Protein AF-A0A9D6KL73-F1 (afdb_monomer)

Secondary structure (DSSP, 8-state):
----SSSSSSSSSGGGGG----------S-SEEEEEEEEEE-TTS-EEEEEEEEE-HHHHHHHT--EEEEEEETTEEEEEESSSPP---TTSPPPSSEEEEE-SSEEEEEEPTT--SSEEEEEEEEEETTEEEE---EEEE-

Solvent-accessible surface area (backbone atoms only — not comparable to full-atom values): 8692 Å² total; per-residue (Å²): 143,90,88,87,87,83,79,81,73,76,69,73,68,70,71,75,74,78,73,80,69,79,77,72,76,70,76,85,67,62,67,50,31,65,75,45,66,49,53,47,73,47,97,88,67,48,37,39,38,40,37,30,34,48,41,56,53,76,60,37,68,76,63,70,48,60,33,28,42,39,37,38,40,92,92,47,72,50,77,37,67,65,75,57,84,48,63,88,57,101,81,58,84,77,67,81,49,42,61,49,41,78,55,64,45,39,38,33,29,33,48,53,81,90,66,62,77,42,72,32,36,38,29,46,38,34,55,56,96,90,39,83,44,66,30,55,79,39,75,38,60,78

Sequence (142 aa):
MMQQRCKSLALMVAILMAAAVPLRAGTTEPRLALMRATAVRSTAGRITLTLEGNFSLGDTVQLALPLDVLVTQGEVAARFDLAGDPPTGLNQPAPDAGVISIGERAITLVLPAQFMAGEATAQIVATFDGKPLASNRLRFTL

pLDDT: mean 73.22, std 19.6, range [38.94, 97.06]

Mean predicted aligned error: 13.16 Å

Foldseek 3Di:
DDDDDDDDPPPPVVVVPPPPPPPPPPPPDDQFAWDDWDWDADPVGKIKIKTFANHAVVVVVVQVWQKWKWKDDPPDIDIETPSDDAPPDPPDDADQWYWNDDDRGMTMIIDHSPDDWDKMKIKMWTADPNDIDIYDIDIDTD

Nearest PDB structures (foldseek):
  7z3q-assembly2_B  TM=6.301E-01  e=4.697E-02  Homo sapiens
  7z3p-assembly2_B  TM=5.953E-01  e=7.243E-02  Mus musculus
  7y5j-assembly1_A  TM=4.884E-01  e=4.697E-02  Chelicerata
  6hci-assembly1_C  TM=4.159E-01  e=2.139E-01  Homo sapiens
  7vym-assembly1_E  TM=4.816E-01  e=1.969E+00  Homo sapiens

Radius of gyration: 26.34 Å; Cα contacts (8 Å, |Δi|>4): 245; chains: 1; bounding box: 33×56×95 Å

Structure (mmCIF, N/CA/C/O backbone):
data_AF-A0A9D6KL73-F1
#
_entry.id   AF-A0A9D6KL73-F1
#
loop_
_atom_site.group_PDB
_atom_site.id
_atom_site.type_symbol
_atom_site.label_atom_id
_atom_site.label_alt_id
_atom_site.label_comp_id
_atom_site.label_asym_id
_atom_site.label_entity_id
_atom_site.label_seq_id
_atom_site.pdbx_PDB_ins_code
_atom_site.Cartn_x
_atom_site.Cartn_y
_atom_site.Cartn_z
_atom_site.occupancy
_atom_site.B_iso_or_equiv
_atom_site.auth_seq_id
_atom_site.auth_comp_id
_atom_site.auth_asym_id
_atom_site.auth_atom_id
_atom_site.pdbx_PDB_model_num
ATOM 1 N N . MET A 1 1 ? 0.893 35.658 81.233 1.00 51.06 1 MET A N 1
ATOM 2 C CA . MET A 1 1 ? 0.196 35.734 79.929 1.00 51.06 1 MET A CA 1
ATOM 3 C C . MET A 1 1 ? 1.237 35.679 78.820 1.00 51.06 1 MET A C 1
ATOM 5 O O . MET A 1 1 ? 1.950 36.656 78.694 1.00 51.06 1 MET A O 1
ATOM 9 N N . MET A 1 2 ? 1.378 34.559 78.094 1.00 45.75 2 MET A N 1
ATOM 10 C CA . MET A 1 2 ? 1.981 34.467 76.738 1.00 45.75 2 MET A CA 1
ATOM 11 C C . MET A 1 2 ? 2.078 32.987 76.310 1.00 45.75 2 MET A C 1
ATOM 13 O O . MET A 1 2 ? 3.148 32.400 76.239 1.00 45.75 2 MET A O 1
ATOM 17 N N . GLN A 1 3 ? 0.932 32.349 76.061 1.00 48.94 3 GLN A N 1
ATOM 18 C CA . GLN A 1 3 ? 0.840 30.982 75.523 1.00 48.94 3 GLN A CA 1
ATOM 19 C C . GLN A 1 3 ? -0.258 30.937 74.454 1.00 48.94 3 GLN A C 1
ATOM 21 O O . GLN A 1 3 ? -1.314 30.356 74.670 1.00 48.94 3 GLN A O 1
ATOM 26 N N . GLN A 1 4 ? -0.078 31.627 73.319 1.00 50.28 4 GLN A N 1
ATOM 27 C CA . GLN A 1 4 ? -1.121 31.610 72.280 1.00 50.28 4 GLN A CA 1
ATOM 28 C C . GLN A 1 4 ? -0.677 32.089 70.889 1.00 50.28 4 GLN A C 1
ATOM 30 O O . GLN A 1 4 ? -1.363 32.901 70.282 1.00 50.28 4 GLN A O 1
ATOM 35 N N . ARG A 1 5 ? 0.467 31.637 70.349 1.00 48.00 5 ARG A N 1
ATOM 36 C CA . ARG A 1 5 ? 0.864 32.033 68.974 1.00 48.00 5 ARG A CA 1
ATOM 37 C C . ARG A 1 5 ? 1.506 30.972 68.069 1.00 48.00 5 ARG A C 1
ATOM 39 O O . ARG A 1 5 ? 1.954 31.336 66.993 1.00 48.00 5 ARG A O 1
ATOM 46 N N . CYS A 1 6 ? 1.501 29.680 68.416 1.00 43.75 6 CYS A N 1
ATOM 47 C CA . CYS A 1 6 ? 2.217 28.678 67.595 1.00 43.75 6 CYS A CA 1
ATOM 48 C C . CYS A 1 6 ? 1.383 27.531 66.996 1.00 43.75 6 CYS A C 1
ATOM 50 O O . CYS A 1 6 ? 1.958 26.683 66.326 1.00 43.75 6 CYS A O 1
ATOM 52 N N . LYS A 1 7 ? 0.058 27.455 67.194 1.00 43.41 7 LYS A N 1
ATOM 53 C CA . LYS A 1 7 ? -0.710 26.248 66.802 1.00 43.41 7 LYS A CA 1
ATOM 54 C C . LYS A 1 7 ? -1.470 26.321 65.471 1.00 43.41 7 LYS A C 1
ATOM 56 O O . LYS A 1 7 ? -1.929 25.287 65.004 1.00 43.41 7 LYS A O 1
ATOM 61 N N . SER A 1 8 ? -1.581 27.484 64.830 1.00 44.16 8 SER A N 1
ATOM 62 C CA . SER A 1 8 ? -2.532 27.645 63.715 1.00 44.16 8 SER A CA 1
ATOM 63 C C . SER A 1 8 ? -1.958 27.433 62.310 1.00 44.16 8 SER A C 1
ATOM 65 O O . SER A 1 8 ? -2.730 27.429 61.360 1.00 44.16 8 SER A O 1
ATOM 67 N N . LEU A 1 9 ? -0.642 27.248 62.143 1.00 45.25 9 LEU A N 1
ATOM 68 C CA . LEU A 1 9 ? -0.035 27.178 60.801 1.00 45.25 9 LEU A CA 1
ATOM 69 C C . LEU A 1 9 ? 0.178 25.754 60.260 1.00 45.25 9 LEU A C 1
ATOM 71 O O . LEU A 1 9 ? 0.401 25.584 59.067 1.00 45.25 9 LEU A O 1
ATOM 75 N N . ALA A 1 10 ? 0.093 24.724 61.106 1.00 45.00 10 ALA A N 1
ATOM 76 C CA . ALA A 1 10 ? 0.419 23.353 60.702 1.00 45.00 10 ALA A CA 1
ATOM 77 C C . ALA A 1 10 ? -0.717 22.632 59.948 1.00 45.00 10 ALA A C 1
ATOM 79 O O . ALA A 1 10 ? -0.464 21.635 59.279 1.00 45.00 10 ALA A O 1
ATOM 80 N N . LEU A 1 11 ? -1.963 23.118 60.025 1.00 41.81 11 LEU A N 1
ATOM 81 C CA . LEU A 1 11 ? -3.115 22.387 59.481 1.00 41.81 11 LEU A CA 1
ATOM 82 C C . LEU A 1 11 ? -3.395 22.673 57.993 1.00 41.81 11 LEU A C 1
ATOM 84 O O . LEU A 1 11 ? -4.086 21.894 57.345 1.00 41.81 11 LEU A O 1
ATOM 88 N N . MET A 1 12 ? -2.861 23.759 57.425 1.00 40.03 12 MET A N 1
ATOM 89 C CA . MET A 1 12 ? -3.233 24.186 56.067 1.00 40.03 12 MET A CA 1
ATOM 90 C C . MET A 1 12 ? -2.398 23.530 54.953 1.00 40.03 12 MET A C 1
ATOM 92 O O . MET A 1 12 ? -2.812 23.530 53.799 1.00 40.03 12 MET A O 1
ATOM 96 N N . VAL A 1 13 ? -1.255 22.918 55.283 1.00 49.75 13 VAL A N 1
ATOM 97 C CA . VAL A 1 13 ? -0.359 22.288 54.288 1.00 49.75 13 VAL A CA 1
ATOM 98 C C . VAL A 1 13 ? -0.773 20.847 53.954 1.00 49.75 13 VAL A C 1
ATOM 100 O O . VAL A 1 13 ? -0.495 20.363 52.861 1.00 49.75 13 VAL A O 1
ATOM 103 N N . ALA A 1 14 ? -1.500 20.161 54.841 1.00 46.84 14 ALA A N 1
ATOM 104 C CA . ALA A 1 14 ? -1.842 18.747 54.654 1.00 46.84 14 ALA A CA 1
ATOM 105 C C . ALA A 1 14 ? -2.933 18.486 53.592 1.00 46.84 14 ALA A C 1
ATOM 107 O O . ALA A 1 14 ? -3.042 17.367 53.098 1.00 46.84 14 ALA A O 1
ATOM 108 N N . ILE A 1 15 ? -3.724 19.495 53.207 1.00 50.91 15 ILE A N 1
ATOM 109 C CA . ILE A 1 15 ? -4.877 19.305 52.304 1.00 50.91 15 ILE A CA 1
ATOM 110 C C . ILE A 1 15 ? -4.484 19.388 50.816 1.00 50.91 15 ILE A C 1
ATOM 112 O O . ILE A 1 15 ? -5.190 18.847 49.970 1.00 50.91 15 ILE A O 1
ATOM 116 N N . LEU A 1 16 ? -3.327 19.965 50.464 1.00 45.62 16 LEU A N 1
ATOM 117 C CA . LEU A 1 16 ? -2.900 20.044 49.055 1.00 45.62 16 LEU A CA 1
ATOM 118 C C . LEU A 1 16 ? -2.290 18.745 48.491 1.00 45.62 16 LEU A C 1
ATOM 120 O O . LEU A 1 16 ? -2.062 18.661 47.288 1.00 45.62 16 LEU A O 1
ATOM 124 N N . MET A 1 17 ? -2.046 17.722 49.315 1.00 49.62 17 MET A N 1
ATOM 125 C CA . MET A 1 17 ? -1.346 16.498 48.887 1.00 49.62 17 MET A CA 1
ATOM 126 C C . MET A 1 17 ? -2.261 15.402 48.304 1.00 49.62 17 MET A C 1
ATOM 128 O O . MET A 1 17 ? -1.766 14.348 47.916 1.00 49.62 17 MET A O 1
ATOM 132 N N . ALA A 1 18 ? -3.581 15.612 48.217 1.00 47.31 18 ALA A N 1
ATOM 133 C CA . ALA A 1 18 ? -4.536 14.543 47.881 1.00 47.31 18 ALA A CA 1
ATOM 134 C C . ALA A 1 18 ? -5.038 14.517 46.420 1.00 47.31 18 ALA A C 1
ATOM 136 O O . ALA A 1 18 ? -5.911 13.716 46.100 1.00 47.31 18 ALA A O 1
ATOM 137 N N . ALA A 1 19 ? -4.507 15.347 45.517 1.00 45.69 19 ALA A N 1
ATOM 138 C CA . ALA A 1 19 ? -4.979 15.412 44.127 1.00 45.69 19 ALA A CA 1
ATOM 139 C C . ALA A 1 19 ? -3.880 15.122 43.092 1.00 45.69 19 ALA A C 1
ATOM 141 O O . ALA A 1 19 ? -3.823 15.751 42.040 1.00 45.69 19 ALA A O 1
ATOM 142 N N . ALA A 1 20 ? -3.011 14.146 43.354 1.00 47.94 20 ALA A N 1
ATOM 143 C CA . ALA A 1 20 ? -2.204 13.550 42.293 1.00 47.94 20 ALA A CA 1
ATOM 144 C C . ALA A 1 20 ? -3.064 12.526 41.534 1.00 47.94 20 ALA A C 1
ATOM 146 O O . ALA A 1 20 ? -2.909 11.317 41.693 1.00 47.94 20 ALA A O 1
ATOM 147 N N . VAL A 1 21 ? -4.013 13.005 40.724 1.00 58.72 21 VAL A N 1
ATOM 148 C CA . VAL A 1 21 ? -4.582 12.164 39.665 1.00 58.72 21 VAL A CA 1
ATOM 149 C C . VAL A 1 21 ? -3.409 11.837 38.742 1.00 58.72 21 VAL A C 1
ATOM 151 O O . VAL A 1 21 ? -2.791 12.776 38.233 1.00 58.72 21 VAL A O 1
ATOM 154 N N . PRO A 1 22 ? -3.049 10.562 38.513 1.00 47.12 22 PRO A N 1
ATOM 155 C CA . PRO A 1 22 ? -2.096 10.263 37.466 1.00 47.12 22 PRO A CA 1
ATOM 156 C C . PRO A 1 22 ? -2.763 10.676 36.1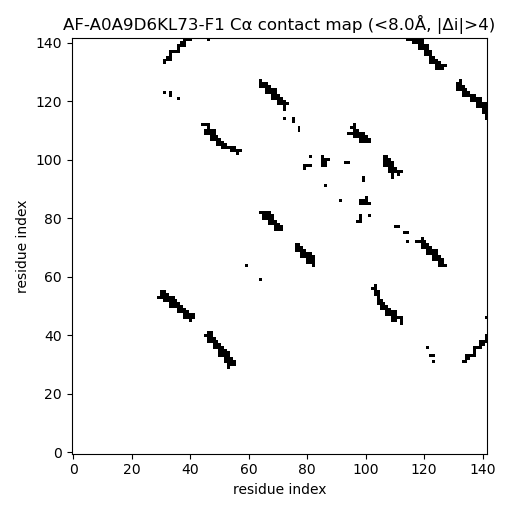55 1.00 47.12 22 PRO A C 1
ATOM 158 O O . PRO A 1 22 ? -3.632 9.968 35.641 1.00 47.12 22 PRO A O 1
ATOM 161 N N . LEU A 1 23 ? -2.377 11.834 35.611 1.00 47.59 23 LEU A N 1
ATOM 162 C CA . LEU A 1 23 ? -2.512 12.076 34.185 1.00 47.59 23 LEU A CA 1
ATOM 163 C C . LEU A 1 23 ? -1.669 10.989 33.529 1.00 47.59 23 LEU A C 1
ATOM 165 O O . LEU A 1 23 ? -0.453 11.104 33.396 1.00 47.59 23 LEU A O 1
ATOM 169 N N . ARG A 1 24 ? -2.321 9.878 33.186 1.00 52.31 24 ARG A N 1
ATOM 170 C CA . ARG A 1 24 ? -1.781 8.914 32.243 1.00 52.31 24 ARG A CA 1
ATOM 171 C C . ARG A 1 24 ? -1.541 9.726 30.985 1.00 52.31 24 ARG A C 1
ATOM 173 O O . ARG A 1 24 ? -2.503 10.140 30.342 1.00 52.31 24 ARG A O 1
ATOM 180 N N . ALA A 1 25 ? -0.277 10.020 30.699 1.00 42.34 25 ALA A N 1
ATOM 181 C CA . ALA A 1 25 ? 0.131 10.503 29.399 1.00 42.34 25 ALA A CA 1
ATOM 182 C C . ALA A 1 25 ? -0.419 9.488 28.394 1.00 42.34 25 ALA A C 1
ATOM 184 O O . ALA A 1 25 ? 0.088 8.372 28.283 1.00 42.34 25 ALA A O 1
ATOM 185 N N . GLY A 1 26 ? -1.543 9.831 27.761 1.00 43.78 26 GLY A N 1
ATOM 186 C CA . GLY A 1 26 ? -2.023 9.102 26.606 1.00 43.78 26 GLY A CA 1
ATOM 187 C C . GLY A 1 26 ? -0.870 9.132 25.626 1.00 43.78 26 GLY A C 1
ATOM 188 O O . GLY A 1 26 ? -0.374 10.210 25.305 1.00 43.78 26 GLY A O 1
ATOM 189 N N . THR A 1 27 ? -0.373 7.957 25.262 1.00 48.19 27 THR A N 1
ATOM 190 C CA . THR A 1 27 ? 0.720 7.808 24.310 1.00 48.19 27 THR A CA 1
ATOM 191 C C . THR A 1 27 ? 0.374 8.650 23.084 1.00 48.19 27 THR A C 1
ATOM 193 O O . THR A 1 27 ? -0.596 8.351 22.394 1.00 48.19 27 THR A O 1
ATOM 196 N N . THR A 1 28 ? 1.105 9.737 22.843 1.00 49.59 28 THR A N 1
ATOM 197 C CA . THR A 1 28 ? 0.883 10.632 21.695 1.00 49.59 28 THR A CA 1
ATOM 198 C C . THR A 1 28 ? 1.401 10.030 20.392 1.00 49.59 28 THR A C 1
ATOM 200 O O . THR A 1 28 ? 1.349 10.676 19.348 1.00 49.59 28 THR A O 1
ATOM 203 N N . GLU A 1 29 ? 1.893 8.790 20.433 1.00 44.22 29 GLU A N 1
ATOM 204 C CA . GLU A 1 29 ? 2.288 8.057 19.245 1.00 44.22 29 GLU A CA 1
ATOM 205 C C . GLU A 1 29 ? 1.046 7.632 18.451 1.00 44.22 29 GLU A C 1
ATOM 207 O O . GLU A 1 29 ? 0.197 6.895 18.970 1.00 44.22 29 GLU A O 1
ATOM 212 N N . PRO A 1 30 ? 0.912 8.072 17.188 1.00 52.34 30 PRO A N 1
ATOM 213 C CA . PRO A 1 30 ? -0.121 7.553 16.312 1.00 52.34 30 PRO A CA 1
ATOM 214 C C . PRO A 1 30 ? 0.121 6.053 16.123 1.00 52.34 30 PRO A C 1
ATOM 216 O O . PRO A 1 30 ? 1.091 5.647 15.490 1.00 52.34 30 PRO A O 1
ATOM 219 N N . ARG A 1 31 ? -0.787 5.234 16.667 1.00 67.75 31 ARG A N 1
ATOM 220 C CA . ARG A 1 31 ? -0.746 3.759 16.606 1.00 67.75 31 ARG A CA 1
ATOM 221 C C . ARG A 1 31 ? -0.850 3.185 15.185 1.00 67.75 31 ARG A C 1
ATOM 223 O O . ARG A 1 31 ? -0.767 1.975 15.011 1.00 67.75 31 ARG A O 1
ATOM 230 N N . LEU A 1 32 ? -1.085 4.045 14.195 1.00 77.94 32 LEU A N 1
ATOM 231 C CA . LEU A 1 32 ? -1.209 3.701 12.787 1.00 77.94 32 LEU A CA 1
ATOM 232 C C . LEU A 1 32 ? -0.533 4.790 11.944 1.00 77.94 32 LEU A C 1
ATOM 234 O O . LEU A 1 32 ? -1.191 5.687 11.414 1.00 77.94 32 LEU A O 1
ATOM 238 N N . ALA A 1 33 ? 0.794 4.744 11.861 1.00 86.25 33 ALA A N 1
ATOM 239 C CA . ALA A 1 33 ? 1.577 5.700 11.084 1.00 86.25 33 ALA A CA 1
ATOM 240 C C . ALA A 1 33 ? 2.537 5.001 10.124 1.00 86.25 33 ALA A C 1
ATOM 242 O O . ALA A 1 33 ? 3.302 4.124 10.521 1.00 86.25 33 ALA A O 1
ATOM 243 N N . LEU A 1 34 ? 2.529 5.440 8.866 1.00 90.69 34 LEU A N 1
ATOM 244 C CA . LEU A 1 34 ? 3.538 5.077 7.880 1.00 90.69 34 LEU A CA 1
ATOM 245 C C . LEU A 1 34 ? 4.754 5.982 8.067 1.00 90.69 34 LEU A C 1
ATOM 247 O O . LEU A 1 34 ? 4.642 7.207 8.029 1.00 90.69 34 LEU A O 1
ATOM 251 N N . MET A 1 35 ? 5.919 5.377 8.253 1.00 92.94 35 MET A N 1
ATOM 252 C CA . MET A 1 35 ? 7.179 6.084 8.477 1.00 92.94 35 MET A CA 1
ATOM 253 C C . MET A 1 35 ? 8.037 6.107 7.219 1.00 92.94 35 MET A C 1
ATOM 255 O O . MET A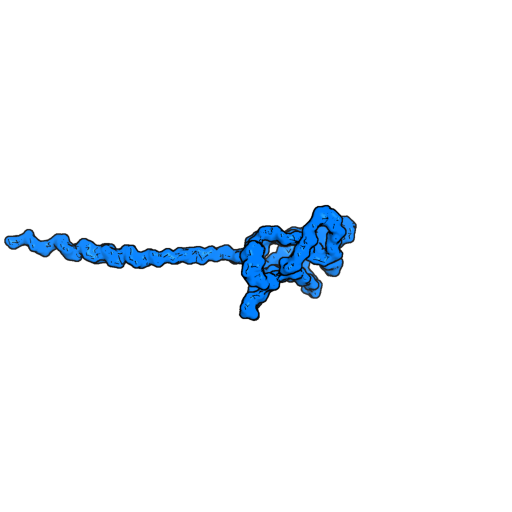 1 35 ? 8.677 7.115 6.925 1.00 92.94 35 MET A O 1
ATOM 259 N N . ARG A 1 36 ? 8.045 5.002 6.468 1.00 94.38 36 ARG A N 1
ATOM 260 C CA . ARG A 1 36 ? 8.863 4.853 5.268 1.00 94.38 36 ARG A CA 1
ATOM 261 C C . ARG A 1 36 ? 8.149 4.012 4.218 1.00 94.38 36 ARG A C 1
ATOM 263 O O . ARG A 1 36 ? 7.410 3.089 4.533 1.00 94.38 36 ARG A O 1
ATOM 270 N N . ALA A 1 37 ? 8.389 4.357 2.961 1.00 96.44 37 ALA A N 1
ATOM 271 C CA . ALA A 1 37 ? 7.982 3.598 1.795 1.00 96.44 37 ALA A CA 1
ATOM 272 C C . ALA A 1 37 ? 9.206 3.473 0.892 1.00 96.44 37 ALA A C 1
ATOM 274 O O . ALA A 1 37 ? 9.936 4.443 0.678 1.00 96.44 37 ALA A O 1
ATOM 275 N N . THR A 1 38 ? 9.493 2.272 0.412 1.00 95.75 38 THR A N 1
ATOM 276 C CA . THR A 1 38 ? 10.605 2.022 -0.506 1.00 95.75 38 THR A CA 1
ATOM 277 C C . THR A 1 38 ? 10.130 1.072 -1.588 1.00 95.75 38 THR A C 1
ATOM 279 O O . THR A 1 38 ? 9.648 -0.017 -1.285 1.00 95.75 38 THR A O 1
ATOM 282 N N . ALA A 1 39 ? 10.238 1.505 -2.841 1.00 94.56 39 ALA A N 1
ATOM 283 C CA . ALA A 1 39 ? 9.892 0.702 -3.999 1.00 94.56 39 ALA A CA 1
ATOM 284 C C . ALA A 1 39 ? 11.162 0.190 -4.683 1.00 94.56 39 ALA A C 1
ATOM 286 O O . ALA A 1 39 ? 12.155 0.909 -4.796 1.00 94.56 39 ALA A O 1
ATOM 287 N N . VAL A 1 40 ? 11.123 -1.057 -5.139 1.00 93.31 40 VAL A N 1
ATOM 288 C CA . VAL A 1 40 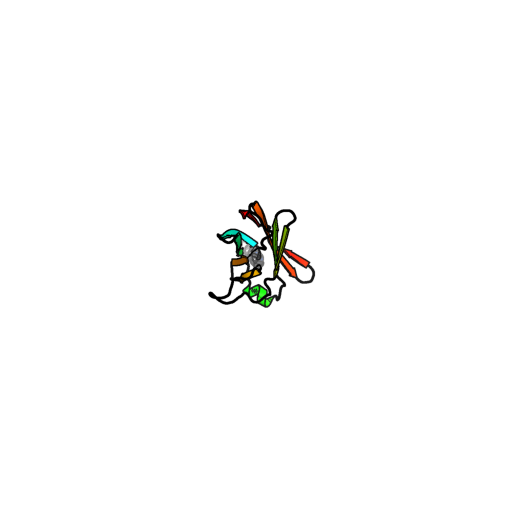? 12.184 -1.678 -5.929 1.00 93.31 40 VAL A CA 1
ATOM 289 C C . VAL A 1 40 ? 11.560 -2.279 -7.174 1.00 93.31 40 VAL A C 1
ATOM 291 O O . VAL A 1 40 ? 10.658 -3.114 -7.090 1.00 93.31 40 VAL A O 1
ATOM 294 N N . ARG A 1 41 ? 12.065 -1.870 -8.337 1.00 89.69 41 ARG A N 1
ATOM 295 C CA . ARG A 1 41 ? 11.674 -2.437 -9.624 1.00 89.69 41 ARG A CA 1
ATOM 296 C C . ARG A 1 41 ? 12.633 -3.563 -10.012 1.00 89.69 41 ARG A C 1
ATOM 298 O O . ARG A 1 41 ? 13.847 -3.375 -10.027 1.00 89.69 41 ARG A O 1
ATOM 305 N N . SER A 1 42 ? 12.094 -4.734 -10.331 1.00 85.75 42 SER A N 1
ATOM 306 C CA . SER A 1 42 ? 12.874 -5.857 -10.852 1.00 85.75 42 SER A CA 1
ATOM 307 C C . SER A 1 42 ? 13.190 -5.675 -12.340 1.00 85.75 42 SER A C 1
ATOM 309 O O . SER A 1 42 ? 12.542 -4.902 -13.047 1.00 85.75 42 SER A O 1
ATOM 311 N N . THR A 1 43 ? 14.149 -6.447 -12.852 1.00 80.81 43 THR A N 1
ATOM 312 C CA . THR A 1 43 ? 14.472 -6.489 -14.290 1.00 80.81 43 THR A CA 1
ATOM 313 C C . THR A 1 43 ? 13.308 -6.988 -15.153 1.00 80.81 43 THR A C 1
ATOM 315 O O . THR A 1 43 ? 13.238 -6.652 -16.330 1.00 80.81 43 THR A O 1
ATOM 318 N N . ALA A 1 44 ? 12.365 -7.733 -14.567 1.00 81.75 44 ALA A N 1
ATOM 319 C CA . ALA A 1 44 ? 11.124 -8.170 -15.207 1.00 81.75 44 ALA A CA 1
ATOM 320 C C . ALA A 1 44 ? 10.000 -7.111 -15.149 1.00 81.75 44 ALA A C 1
ATOM 322 O O . ALA A 1 44 ? 8.869 -7.399 -15.527 1.00 81.75 44 ALA A O 1
ATOM 323 N N . GLY A 1 45 ? 10.277 -5.902 -14.644 1.00 81.50 45 GLY A N 1
ATOM 324 C CA . GLY A 1 45 ? 9.321 -4.791 -14.589 1.00 81.50 45 GLY A CA 1
ATOM 325 C C . GLY A 1 45 ? 8.346 -4.823 -13.408 1.00 81.50 45 GLY A C 1
ATOM 326 O O . GLY A 1 45 ? 7.511 -3.930 -13.296 1.00 81.50 45 GLY A O 1
ATOM 327 N N . ARG A 1 46 ? 8.457 -5.802 -12.501 1.00 87.19 46 ARG A N 1
ATOM 328 C CA . ARG A 1 46 ? 7.634 -5.857 -11.282 1.00 87.19 46 ARG A CA 1
ATOM 329 C C . ARG A 1 46 ? 8.094 -4.816 -10.274 1.00 87.19 46 ARG A C 1
ATOM 331 O O . ARG A 1 46 ? 9.296 -4.640 -10.097 1.00 87.19 46 ARG A O 1
ATOM 338 N N . ILE A 1 47 ? 7.151 -4.185 -9.581 1.00 91.38 47 ILE A N 1
ATOM 339 C CA . ILE A 1 47 ? 7.444 -3.203 -8.537 1.00 91.38 47 ILE A CA 1
ATOM 340 C C . ILE A 1 47 ? 7.047 -3.788 -7.186 1.00 91.38 47 ILE A C 1
ATOM 342 O O . ILE A 1 47 ? 5.867 -4.023 -6.926 1.00 91.38 47 ILE A O 1
ATOM 346 N N . THR A 1 48 ? 8.035 -4.002 -6.327 1.00 92.81 48 THR A N 1
ATOM 347 C CA . THR A 1 48 ? 7.829 -4.402 -4.935 1.00 92.81 48 THR A CA 1
ATOM 348 C C . THR A 1 48 ? 7.896 -3.164 -4.057 1.00 92.81 48 THR A C 1
ATOM 350 O O . THR A 1 48 ? 8.879 -2.430 -4.108 1.00 92.81 48 THR A O 1
ATOM 353 N N . LEU A 1 49 ? 6.868 -2.936 -3.248 1.00 94.25 49 LEU A N 1
ATOM 354 C CA . LEU A 1 49 ? 6.792 -1.856 -2.275 1.00 94.25 49 LEU A CA 1
ATOM 355 C C . LEU A 1 49 ? 6.923 -2.423 -0.862 1.00 94.25 49 LEU A C 1
ATOM 357 O O . LEU A 1 49 ? 6.150 -3.291 -0.460 1.00 94.25 49 LEU A O 1
ATOM 361 N N . THR A 1 50 ? 7.867 -1.886 -0.098 1.00 95.19 50 THR A N 1
ATOM 362 C CA . THR A 1 50 ? 7.990 -2.105 1.343 1.00 95.19 50 THR A CA 1
ATOM 363 C C . THR A 1 50 ? 7.527 -0.851 2.074 1.00 95.19 50 THR A C 1
ATOM 365 O O . THR A 1 50 ? 8.068 0.237 1.862 1.00 95.19 50 THR A O 1
ATOM 368 N N . LEU A 1 51 ? 6.519 -1.005 2.927 1.00 93.81 51 LEU A N 1
ATOM 369 C CA . LEU A 1 51 ? 5.997 0.029 3.812 1.00 93.81 51 LEU A CA 1
ATOM 370 C C . LEU A 1 51 ? 6.414 -0.281 5.242 1.00 93.81 51 LEU A C 1
ATOM 372 O O . LEU A 1 51 ? 6.068 -1.335 5.763 1.00 93.81 51 LEU A O 1
ATOM 376 N N . GLU A 1 52 ? 7.112 0.644 5.885 1.00 93.31 52 GLU A N 1
ATOM 377 C CA . GLU A 1 52 ? 7.489 0.545 7.292 1.00 93.31 52 GLU A CA 1
ATOM 378 C C . GLU A 1 52 ? 6.704 1.564 8.107 1.00 93.31 52 GLU A C 1
ATOM 380 O O . GLU A 1 52 ? 6.471 2.697 7.667 1.00 93.31 52 GLU A O 1
ATOM 385 N N . GLY A 1 53 ? 6.314 1.186 9.318 1.00 88.81 53 GLY A N 1
ATOM 386 C CA . GLY A 1 53 ? 5.494 2.048 10.148 1.00 88.81 53 GLY A CA 1
ATOM 387 C C . GLY A 1 53 ? 5.517 1.721 11.629 1.00 88.81 53 GLY A C 1
ATOM 388 O O . GLY A 1 53 ? 6.136 0.759 12.087 1.00 88.81 53 GLY A O 1
ATOM 389 N N . ASN A 1 54 ? 4.818 2.574 12.371 1.00 84.00 54 ASN A N 1
ATOM 390 C CA . ASN A 1 54 ? 4.380 2.292 13.724 1.00 84.00 54 ASN A CA 1
ATOM 391 C C . ASN A 1 54 ? 2.933 1.798 13.639 1.00 84.00 54 ASN A C 1
ATOM 393 O O . ASN A 1 54 ? 1.992 2.594 13.586 1.00 84.00 54 ASN A O 1
ATOM 397 N N . PHE A 1 55 ? 2.782 0.484 13.518 1.00 77.25 55 PHE A N 1
ATOM 398 C CA . PHE A 1 55 ? 1.509 -0.222 13.562 1.00 77.25 55 PHE A CA 1
ATOM 399 C C . PHE A 1 55 ? 1.686 -1.491 14.394 1.00 77.25 55 PHE A C 1
ATOM 401 O O . PHE A 1 55 ? 2.772 -2.051 14.438 1.00 77.25 55 PHE A O 1
ATOM 408 N N . SER A 1 56 ? 0.637 -1.923 15.090 1.00 67.25 56 SER A N 1
ATOM 409 C CA . SER A 1 56 ? 0.651 -3.143 15.902 1.00 67.25 56 SER A CA 1
ATOM 410 C C . SER A 1 56 ? -0.395 -4.098 15.338 1.00 67.25 56 SER A C 1
ATOM 412 O O . SER A 1 56 ? -1.583 -4.023 15.655 1.00 67.25 56 SER A O 1
ATOM 414 N N . LEU A 1 57 ? 0.025 -4.974 14.423 1.00 60.59 57 LEU A N 1
ATOM 415 C CA . LEU A 1 57 ? -0.897 -5.909 13.769 1.00 60.59 57 LEU A CA 1
ATOM 416 C C . LEU A 1 57 ? -1.331 -7.046 14.698 1.00 60.59 57 LEU A C 1
ATOM 418 O O . LEU A 1 57 ? -2.432 -7.559 14.534 1.00 60.59 57 LEU A O 1
ATOM 422 N N . GLY A 1 58 ? -0.553 -7.343 15.747 1.00 53.84 58 GLY A N 1
ATOM 423 C CA . GLY A 1 58 ? -0.986 -8.211 16.849 1.00 53.84 58 GLY A CA 1
ATOM 424 C C . GLY A 1 58 ? -2.215 -7.667 17.590 1.00 53.84 58 GLY A C 1
ATOM 425 O O . GLY A 1 58 ? -3.116 -8.435 17.924 1.00 53.84 58 GLY A O 1
ATOM 426 N N . ASP A 1 59 ? -2.321 -6.341 17.744 1.00 50.59 59 ASP A N 1
ATOM 427 C CA . ASP A 1 59 ? -3.551 -5.696 18.227 1.00 50.59 59 ASP A CA 1
ATOM 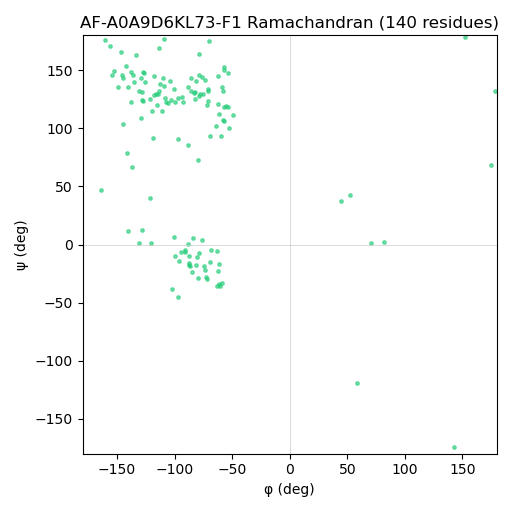428 C C . ASP A 1 59 ? -4.647 -5.708 17.153 1.00 50.59 59 ASP A C 1
ATOM 430 O O . ASP A 1 59 ? -5.833 -5.727 17.466 1.00 50.59 59 ASP A O 1
ATOM 434 N N . THR A 1 60 ? -4.282 -5.729 15.869 1.00 49.53 60 THR A N 1
ATOM 435 C CA . THR A 1 60 ? -5.273 -5.656 14.789 1.00 49.53 60 THR A CA 1
ATOM 436 C C . THR A 1 60 ? -5.958 -6.993 14.501 1.00 49.53 60 THR A C 1
ATOM 438 O O . THR A 1 60 ? -7.141 -7.004 14.165 1.00 49.53 60 THR A O 1
ATOM 441 N N . VAL A 1 61 ? -5.273 -8.116 14.746 1.00 49.66 61 VAL A N 1
ATOM 442 C CA . VAL A 1 61 ? -5.884 -9.457 14.802 1.00 49.66 61 VAL A CA 1
ATOM 443 C C . VAL A 1 61 ? -6.899 -9.545 15.951 1.00 49.66 61 VAL A C 1
ATOM 445 O O . VAL A 1 61 ? -7.952 -10.153 15.784 1.00 49.66 61 VAL A O 1
ATOM 448 N N . GLN A 1 62 ? -6.645 -8.886 17.090 1.00 43.62 62 GLN A N 1
ATOM 449 C CA . GLN A 1 62 ? -7.625 -8.803 18.187 1.00 43.62 62 GLN A CA 1
ATOM 450 C C . GLN A 1 62 ? -8.813 -7.889 17.861 1.00 43.62 62 GLN A C 1
ATOM 452 O O . GLN A 1 62 ? -9.914 -8.113 18.359 1.00 43.62 62 GLN A O 1
ATOM 457 N N . LEU A 1 63 ? -8.600 -6.862 17.035 1.00 50.69 63 LEU A N 1
ATOM 458 C CA . LEU A 1 63 ? -9.626 -5.884 16.674 1.00 50.69 63 LEU A CA 1
ATOM 459 C C . LEU A 1 63 ? -10.421 -6.259 15.411 1.00 50.69 63 LEU A C 1
ATOM 461 O O . LEU A 1 63 ? -11.376 -5.552 15.094 1.00 50.69 63 LEU A O 1
ATOM 465 N N . ALA A 1 64 ? -10.042 -7.335 14.704 1.00 58.47 64 ALA A N 1
ATOM 466 C CA . ALA A 1 64 ? -10.667 -7.803 13.460 1.00 58.47 64 ALA A CA 1
ATOM 467 C C . ALA A 1 64 ? -10.960 -6.661 12.463 1.00 58.47 64 ALA A C 1
ATOM 469 O O . ALA A 1 64 ? -12.010 -6.629 11.817 1.00 58.47 64 ALA A O 1
ATOM 470 N N . LEU A 1 65 ? -10.056 -5.678 12.378 1.00 63.28 65 LEU A N 1
ATOM 471 C CA . LEU A 1 65 ? -10.256 -4.519 11.513 1.00 63.28 65 LEU A CA 1
ATOM 472 C C . LEU A 1 65 ? -9.935 -4.910 10.069 1.00 63.28 65 LEU A C 1
ATOM 474 O O . LEU A 1 65 ? -8.823 -5.385 9.826 1.00 63.28 65 LEU A O 1
ATOM 478 N N . PRO A 1 66 ? -10.837 -4.650 9.105 1.00 73.81 66 PRO A N 1
ATOM 479 C CA . PRO A 1 66 ? -10.495 -4.725 7.694 1.00 73.81 66 PRO A CA 1
ATOM 480 C C . PRO A 1 66 ? -9.542 -3.566 7.387 1.00 73.81 66 PRO A C 1
ATOM 482 O O . PRO A 1 66 ? -9.960 -2.420 7.198 1.00 73.81 66 PRO A O 1
ATOM 485 N N . LEU A 1 67 ? -8.248 -3.857 7.467 1.00 81.81 67 LEU A N 1
ATOM 486 C CA . LEU A 1 67 ? -7.172 -2.946 7.120 1.00 81.81 67 LEU A CA 1
ATOM 487 C C . LEU A 1 67 ? -6.854 -3.102 5.642 1.00 81.81 67 LEU A C 1
ATOM 489 O O . LEU A 1 67 ? -6.637 -4.212 5.167 1.00 81.81 67 LEU A O 1
ATOM 493 N N . ASP A 1 68 ? -6.685 -1.980 4.958 1.00 86.31 68 ASP A N 1
ATOM 494 C CA . ASP A 1 68 ? -6.180 -1.964 3.600 1.00 86.31 68 ASP A CA 1
ATOM 495 C C . ASP A 1 68 ? -5.000 -1.018 3.453 1.00 86.31 68 ASP A C 1
ATOM 497 O O . ASP A 1 68 ? -4.947 0.051 4.065 1.00 86.31 68 ASP A O 1
ATOM 501 N N . VAL A 1 69 ? -4.090 -1.360 2.548 1.00 88.94 69 VAL A N 1
ATOM 502 C CA . VAL A 1 69 ? -3.150 -0.394 1.983 1.00 88.94 69 VAL A CA 1
ATOM 503 C C . VAL A 1 69 ? -3.744 0.164 0.701 1.00 88.94 69 VAL A C 1
ATOM 505 O O . VAL A 1 69 ? -4.021 -0.577 -0.238 1.00 88.94 69 VAL A O 1
ATOM 508 N N . LEU A 1 70 ? -3.891 1.482 0.637 1.00 91.88 70 LEU A N 1
ATOM 509 C CA . LEU A 1 70 ? -4.209 2.211 -0.580 1.00 91.88 70 LEU A CA 1
ATOM 510 C C . LEU A 1 70 ? -2.924 2.810 -1.157 1.00 91.88 70 LEU A C 1
ATOM 512 O O . LEU A 1 70 ? -2.252 3.595 -0.487 1.00 91.88 70 LEU A O 1
ATOM 516 N N . VAL A 1 71 ? -2.609 2.469 -2.405 1.00 92.00 71 VAL A N 1
ATOM 517 C CA . VAL A 1 71 ? -1.516 3.074 -3.176 1.00 92.00 71 VAL A CA 1
ATOM 518 C C . VAL A 1 71 ? -2.108 3.836 -4.352 1.00 92.00 71 VAL A C 1
ATOM 520 O O . VAL A 1 71 ? -2.916 3.280 -5.093 1.00 92.00 71 VAL A O 1
ATOM 523 N N . THR A 1 72 ? -1.718 5.096 -4.532 1.00 92.50 72 THR A N 1
ATOM 524 C CA . THR A 1 72 ? -2.198 5.955 -5.621 1.00 92.50 72 THR A CA 1
ATOM 525 C C . THR A 1 72 ? -1.051 6.610 -6.386 1.00 92.50 72 THR A C 1
ATOM 527 O O . THR A 1 72 ? -0.040 7.002 -5.805 1.00 92.50 72 THR A O 1
ATOM 530 N N . GLN A 1 73 ? -1.218 6.747 -7.700 1.00 92.38 73 GLN A N 1
ATOM 531 C CA . GLN A 1 73 ? -0.330 7.469 -8.612 1.00 92.38 73 GLN A CA 1
ATOM 532 C C . GLN A 1 73 ? -1.185 8.131 -9.702 1.00 92.38 73 GLN A C 1
ATOM 534 O O . GLN A 1 73 ? -1.670 7.461 -10.613 1.00 92.38 73 GLN A O 1
ATOM 539 N N . GLY A 1 74 ? -1.395 9.447 -9.611 1.00 91.06 74 GLY A N 1
ATOM 540 C CA . GLY A 1 74 ? -2.318 10.148 -10.511 1.00 91.06 74 GLY A CA 1
ATOM 541 C C . GLY A 1 74 ? -3.733 9.563 -10.424 1.00 91.06 74 GLY A C 1
ATOM 542 O O . GLY A 1 74 ? -4.331 9.566 -9.349 1.00 91.06 74 GLY A O 1
ATOM 543 N N . GLU A 1 75 ? -4.244 9.044 -11.542 1.00 86.12 75 GLU A N 1
ATOM 544 C CA . GLU A 1 75 ? -5.554 8.374 -11.632 1.00 86.12 75 GLU A CA 1
ATOM 545 C C . GLU A 1 75 ? -5.500 6.869 -11.311 1.00 86.12 75 GLU A C 1
ATOM 547 O O . GLU A 1 75 ? -6.537 6.227 -11.147 1.00 86.12 75 GLU A O 1
ATOM 552 N N . VAL A 1 76 ? -4.300 6.290 -11.196 1.00 86.19 76 VAL A N 1
ATOM 553 C CA . VAL A 1 76 ? -4.113 4.871 -10.879 1.00 86.19 76 VAL A CA 1
ATOM 554 C C . VAL A 1 76 ? -4.201 4.673 -9.370 1.00 86.19 76 VAL A C 1
ATOM 556 O O . VAL A 1 76 ? -3.513 5.347 -8.601 1.00 86.19 76 VAL A O 1
ATOM 559 N N . ALA A 1 77 ? -5.015 3.713 -8.939 1.00 88.06 77 ALA A N 1
ATOM 560 C CA . ALA A 1 77 ? -5.129 3.316 -7.543 1.00 88.06 77 ALA A CA 1
ATOM 561 C C . ALA A 1 77 ? -5.152 1.790 -7.402 1.00 88.06 77 ALA A C 1
ATOM 563 O O . ALA A 1 77 ? -5.708 1.083 -8.242 1.00 88.06 77 ALA A O 1
ATOM 564 N N . ALA A 1 78 ? -4.570 1.285 -6.318 1.00 88.25 78 ALA A N 1
ATOM 565 C CA . ALA A 1 78 ? -4.674 -0.108 -5.904 1.00 88.25 78 ALA A CA 1
ATOM 566 C C . ALA A 1 78 ? -4.941 -0.194 -4.404 1.00 88.25 78 ALA A C 1
ATOM 568 O O . ALA A 1 78 ? -4.362 0.557 -3.618 1.00 88.25 78 ALA A O 1
ATOM 569 N N . ARG A 1 79 ? -5.820 -1.123 -4.027 1.00 88.94 79 ARG A N 1
ATOM 570 C CA . ARG A 1 79 ? -6.182 -1.427 -2.644 1.00 88.94 79 ARG A CA 1
ATOM 571 C C . ARG A 1 79 ? -5.750 -2.856 -2.338 1.00 88.94 79 ARG A C 1
ATOM 573 O O . ARG A 1 79 ? -6.052 -3.756 -3.117 1.00 88.94 79 ARG A O 1
ATOM 580 N N . PHE A 1 80 ? -5.040 -3.037 -1.234 1.00 86.06 80 PHE A N 1
ATOM 581 C CA . PHE A 1 80 ? -4.524 -4.326 -0.791 1.00 86.06 80 PHE A CA 1
ATOM 582 C C . PHE A 1 80 ? -5.103 -4.654 0.576 1.00 86.06 80 PHE A C 1
ATOM 584 O O . PHE A 1 80 ? -4.789 -3.957 1.538 1.00 86.06 80 PHE A O 1
ATOM 591 N N . ASP A 1 81 ? -5.913 -5.704 0.639 1.00 84.38 81 ASP A N 1
ATOM 592 C CA . ASP A 1 81 ? -6.493 -6.203 1.883 1.00 84.38 81 ASP A CA 1
ATOM 593 C C . ASP A 1 81 ? -5.404 -6.868 2.740 1.00 84.38 81 ASP A C 1
ATOM 595 O O . ASP A 1 81 ? -4.703 -7.773 2.279 1.00 84.38 81 ASP A O 1
ATOM 599 N N . LEU A 1 82 ? -5.240 -6.391 3.974 1.00 79.56 82 LEU A N 1
ATOM 600 C CA . LEU A 1 82 ? -4.294 -6.932 4.953 1.00 79.56 82 LEU A CA 1
ATOM 601 C C . LEU A 1 82 ? -4.915 -8.014 5.849 1.00 79.56 82 LEU A C 1
ATOM 603 O O . LEU A 1 82 ? -4.199 -8.599 6.658 1.00 79.56 82 LEU A O 1
ATOM 607 N N . ALA A 1 83 ? -6.219 -8.278 5.735 1.00 70.25 83 ALA A N 1
ATOM 608 C CA . ALA A 1 83 ? -6.900 -9.362 6.440 1.00 70.25 83 ALA A CA 1
ATOM 609 C C . ALA A 1 83 ? -6.713 -10.732 5.760 1.00 70.25 83 ALA A C 1
ATOM 611 O O . ALA A 1 83 ? -7.069 -11.755 6.344 1.00 70.25 83 ALA A O 1
ATOM 612 N N . GLY A 1 84 ? -6.167 -10.768 4.538 1.00 56.62 84 GLY A N 1
ATOM 613 C CA . GLY A 1 84 ? -5.845 -12.007 3.833 1.00 56.62 84 GLY A CA 1
ATOM 614 C C . GLY A 1 84 ? -4.582 -12.677 4.376 1.00 56.62 84 GLY A C 1
ATOM 615 O O . GLY A 1 84 ? -3.618 -11.997 4.729 1.00 56.62 84 GLY A O 1
ATOM 616 N N . ASP A 1 85 ? -4.564 -14.014 4.401 1.00 49.34 85 ASP A N 1
ATOM 617 C CA . ASP A 1 85 ? -3.353 -14.773 4.721 1.00 49.34 85 ASP A CA 1
ATOM 618 C C . ASP A 1 85 ? -2.235 -14.382 3.737 1.00 49.34 85 ASP A C 1
ATOM 620 O O . ASP A 1 85 ? -2.386 -14.593 2.525 1.00 49.34 85 ASP A O 1
ATOM 624 N N . PRO A 1 86 ? -1.106 -13.813 4.204 1.00 54.34 86 PRO A N 1
ATOM 625 C CA . PRO A 1 86 ? 0.018 -13.565 3.320 1.00 54.34 86 PRO A CA 1
ATOM 626 C C . PRO A 1 86 ? 0.526 -14.912 2.779 1.00 54.34 86 PRO A C 1
ATOM 628 O O . PRO A 1 86 ? 0.521 -15.907 3.513 1.00 54.34 86 PRO A O 1
ATOM 631 N N . PRO A 1 87 ? 1.000 -14.980 1.524 1.00 51.34 87 PRO A N 1
ATOM 632 C CA . PRO A 1 87 ? 1.643 -16.181 1.008 1.00 51.34 87 PRO A CA 1
ATOM 633 C C . PRO A 1 87 ? 2.848 -16.536 1.892 1.00 51.34 87 PRO A C 1
ATOM 635 O O . PRO A 1 87 ? 3.881 -15.867 1.896 1.00 51.34 87 PRO A O 1
ATOM 638 N N . THR A 1 88 ? 2.706 -17.590 2.692 1.00 39.88 88 THR A N 1
ATOM 639 C CA . THR A 1 88 ? 3.732 -18.056 3.626 1.00 39.88 88 THR A CA 1
ATOM 640 C C . THR A 1 88 ? 4.653 -19.044 2.911 1.00 39.88 88 THR A C 1
ATOM 642 O O . THR A 1 88 ? 4.466 -20.255 2.955 1.00 39.88 88 THR A O 1
ATOM 645 N N . GLY A 1 89 ? 5.678 -18.545 2.214 1.00 40.34 89 GLY A N 1
ATOM 646 C CA . GLY A 1 89 ? 6.696 -19.430 1.643 1.00 40.34 89 GLY A CA 1
ATOM 647 C C . GLY A 1 89 ? 7.782 -18.729 0.837 1.00 40.34 89 GLY A C 1
ATOM 648 O O . GLY A 1 89 ? 7.496 -17.963 -0.075 1.00 40.34 89 GLY A O 1
ATOM 649 N N . LEU A 1 90 ? 9.046 -19.076 1.103 1.00 43.16 90 LEU A N 1
ATOM 650 C CA . LEU A 1 90 ? 10.217 -18.599 0.346 1.00 43.16 90 LEU A CA 1
ATOM 651 C C . LEU A 1 90 ? 10.282 -19.141 -1.102 1.00 43.16 90 LEU A C 1
ATOM 653 O O . LEU A 1 90 ? 11.164 -18.739 -1.852 1.00 43.16 90 LEU A O 1
ATOM 657 N N . ASN A 1 91 ? 9.362 -20.036 -1.492 1.00 38.94 91 ASN A N 1
ATOM 658 C CA . ASN A 1 91 ? 9.354 -20.752 -2.776 1.00 38.94 91 ASN A CA 1
ATOM 659 C C . ASN A 1 91 ? 8.022 -20.671 -3.551 1.00 38.94 91 ASN A C 1
ATOM 661 O O . ASN A 1 91 ? 7.825 -21.429 -4.500 1.00 38.94 91 ASN A O 1
ATOM 665 N N . GLN A 1 92 ? 7.089 -19.790 -3.177 1.00 42.28 92 GLN A N 1
ATOM 666 C CA . GLN A 1 92 ? 5.888 -19.574 -3.994 1.00 42.28 92 GLN A CA 1
ATOM 667 C C . GLN A 1 92 ? 6.192 -18.617 -5.158 1.00 42.28 92 GLN A C 1
ATOM 669 O O . GLN A 1 92 ? 6.904 -17.629 -4.954 1.00 42.28 92 GLN A O 1
ATOM 674 N N . PRO A 1 93 ? 5.653 -18.858 -6.373 1.00 47.72 93 PRO A N 1
ATOM 675 C CA . PRO A 1 93 ? 5.64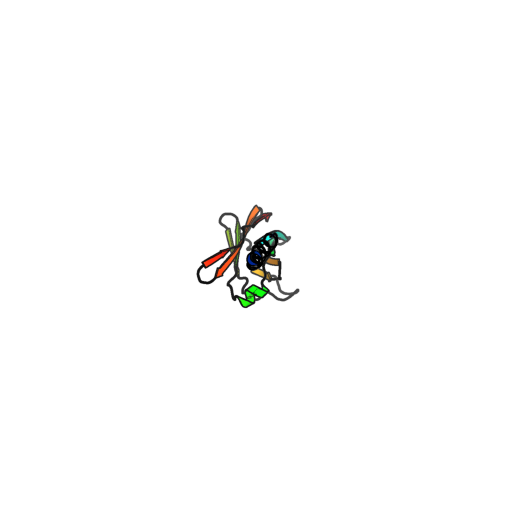8 -17.844 -7.420 1.00 47.72 93 PRO A CA 1
ATOM 676 C C . PRO A 1 93 ? 5.011 -16.578 -6.846 1.00 47.72 93 PRO A C 1
ATOM 678 O O . PRO A 1 93 ? 3.867 -16.615 -6.396 1.00 47.72 93 PRO A O 1
ATOM 681 N N . ALA A 1 94 ? 5.761 -15.477 -6.796 1.00 54.09 94 ALA A N 1
ATOM 682 C CA . ALA A 1 94 ? 5.245 -14.238 -6.231 1.00 54.09 94 ALA A CA 1
ATOM 683 C C . ALA A 1 94 ? 3.970 -13.816 -6.997 1.00 54.09 94 ALA A C 1
ATOM 685 O O . ALA A 1 94 ? 4.013 -13.802 -8.235 1.00 54.09 94 ALA A O 1
ATOM 686 N N . PRO A 1 95 ? 2.866 -13.461 -6.314 1.00 59.84 95 PRO A N 1
ATOM 687 C CA . PRO A 1 95 ? 1.615 -13.071 -6.963 1.00 59.84 95 PRO A CA 1
ATOM 688 C C . PRO A 1 95 ? 1.822 -11.886 -7.920 1.00 59.84 95 PRO A C 1
ATOM 690 O O . PRO A 1 95 ? 2.718 -11.064 -7.718 1.00 59.84 95 PRO A O 1
ATOM 693 N N . ASP A 1 96 ? 1.017 -11.814 -8.985 1.00 72.06 96 ASP A N 1
ATOM 694 C CA . ASP A 1 96 ? 1.113 -10.770 -10.022 1.00 72.06 96 ASP A CA 1
ATOM 695 C C . ASP A 1 96 ? 0.890 -9.353 -9.478 1.00 72.06 96 ASP A C 1
ATOM 697 O O . ASP A 1 96 ? 1.554 -8.413 -9.908 1.00 72.06 96 ASP A O 1
ATOM 701 N N . ALA A 1 97 ? 0.017 -9.217 -8.484 1.00 83.44 97 ALA A N 1
ATOM 702 C CA . ALA A 1 97 ? -0.086 -8.076 -7.586 1.00 83.44 97 ALA A CA 1
ATOM 703 C C . ALA A 1 97 ? -0.719 -8.563 -6.280 1.00 83.44 97 ALA A C 1
ATOM 705 O O . ALA A 1 97 ? -1.570 -9.453 -6.305 1.00 83.44 97 ALA A O 1
ATOM 706 N N . GLY A 1 98 ? -0.321 -8.003 -5.142 1.00 85.12 98 GLY A N 1
ATOM 707 C CA . GLY A 1 98 ? -0.872 -8.432 -3.859 1.00 85.12 98 GLY A CA 1
ATOM 708 C C . GLY A 1 98 ? 0.069 -8.237 -2.685 1.00 85.12 98 GLY A C 1
ATOM 709 O O . GLY A 1 98 ? 1.208 -7.796 -2.840 1.00 85.12 98 GLY A O 1
ATOM 710 N N . VAL A 1 99 ? -0.422 -8.586 -1.500 1.00 84.75 99 VAL A N 1
ATOM 711 C CA . VAL A 1 99 ? 0.380 -8.604 -0.279 1.00 84.75 99 VAL A CA 1
ATOM 712 C C . VAL A 1 99 ? 1.292 -9.827 -0.304 1.00 84.75 99 VAL A C 1
ATOM 714 O O . VAL A 1 99 ? 0.848 -10.942 -0.556 1.00 84.75 99 VAL A O 1
ATOM 717 N N . ILE A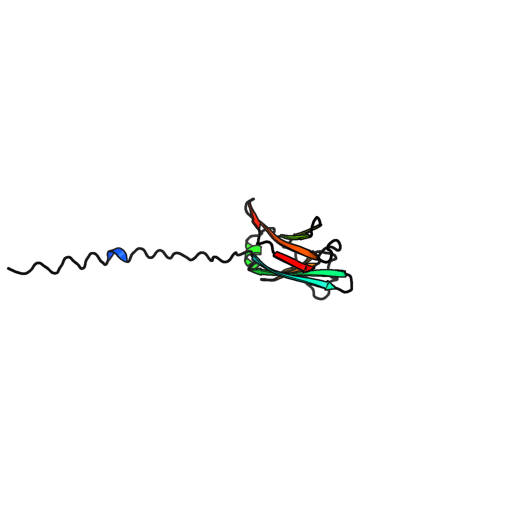 1 100 ? 2.581 -9.604 -0.068 1.00 85.19 100 ILE A N 1
ATOM 718 C CA . ILE A 1 100 ? 3.606 -10.650 -0.001 1.00 85.19 100 ILE A CA 1
ATOM 719 C C . ILE A 1 100 ? 3.861 -11.041 1.445 1.00 85.19 100 ILE A C 1
ATOM 721 O O . ILE A 1 100 ? 3.969 -12.218 1.766 1.00 85.19 100 ILE A O 1
ATOM 725 N N . SER A 1 101 ? 3.982 -10.048 2.321 1.00 82.56 101 SER A N 1
ATOM 726 C CA . SER A 1 101 ? 4.236 -10.289 3.731 1.00 82.56 101 SER A CA 1
ATOM 727 C C . SER A 1 101 ? 3.684 -9.173 4.594 1.00 82.56 101 SER A C 1
ATOM 729 O O . SER A 1 101 ? 3.626 -8.005 4.200 1.00 82.56 101 SER A O 1
ATOM 731 N N . ILE A 1 102 ? 3.305 -9.570 5.800 1.00 81.12 102 ILE A N 1
ATOM 732 C CA . ILE A 1 102 ? 2.809 -8.701 6.848 1.00 81.12 102 ILE A CA 1
ATOM 733 C C . ILE A 1 102 ? 3.621 -9.039 8.099 1.00 81.12 102 ILE A C 1
ATOM 735 O O . ILE A 1 102 ? 3.501 -10.130 8.650 1.00 81.12 102 ILE A O 1
ATOM 739 N N . GLY A 1 103 ? 4.503 -8.132 8.502 1.00 79.06 103 GLY A N 1
ATOM 740 C CA . GLY A 1 103 ? 5.271 -8.217 9.740 1.00 79.06 103 GLY A CA 1
ATOM 741 C C . GLY A 1 103 ? 4.795 -7.186 10.758 1.00 79.06 103 GLY A C 1
ATOM 742 O O . GLY A 1 103 ? 3.961 -6.339 10.456 1.00 79.06 103 GLY A O 1
ATOM 743 N N . GLU A 1 104 ? 5.371 -7.203 11.960 1.00 77.81 104 GLU A N 1
ATOM 744 C CA . GLU A 1 104 ? 4.972 -6.282 13.036 1.00 77.81 104 GLU A CA 1
ATOM 745 C C . GLU A 1 104 ? 5.137 -4.805 12.666 1.00 77.81 104 GLU A C 1
ATOM 747 O O . GLU A 1 104 ? 4.360 -3.978 13.118 1.00 77.81 104 GLU A O 1
ATOM 752 N N . ARG A 1 105 ? 6.140 -4.467 11.847 1.00 83.50 105 ARG A N 1
ATOM 753 C CA . ARG A 1 105 ? 6.483 -3.075 11.496 1.00 83.50 105 ARG A CA 1
ATOM 754 C C . ARG A 1 105 ? 6.655 -2.835 10.003 1.00 83.50 105 ARG A C 1
ATOM 756 O O . ARG A 1 105 ? 7.009 -1.727 9.607 1.00 83.50 105 ARG A O 1
ATOM 763 N N . ALA A 1 106 ? 6.454 -3.869 9.188 1.00 87.94 106 ALA A N 1
ATOM 764 C CA . ALA A 1 106 ? 6.682 -3.817 7.752 1.00 87.94 106 ALA A CA 1
ATOM 765 C C . ALA A 1 106 ? 5.598 -4.584 6.989 1.00 87.94 106 ALA A C 1
ATOM 767 O O . ALA A 1 106 ? 5.257 -5.705 7.353 1.00 87.94 106 ALA A O 1
ATOM 768 N N . ILE A 1 107 ? 5.096 -3.993 5.909 1.00 88.50 107 ILE A N 1
ATOM 769 C CA . ILE A 1 107 ? 4.199 -4.628 4.941 1.00 88.50 107 ILE A CA 1
ATOM 770 C C . ILE A 1 107 ? 4.924 -4.634 3.599 1.00 88.50 107 ILE A C 1
ATOM 772 O O . ILE A 1 107 ? 5.405 -3.593 3.151 1.00 88.50 107 ILE A O 1
ATOM 776 N N . THR A 1 108 ? 4.998 -5.792 2.952 1.00 90.50 108 THR A N 1
ATOM 777 C CA . THR A 1 108 ? 5.571 -5.920 1.608 1.00 90.50 108 THR A CA 1
ATOM 778 C C . THR A 1 108 ? 4.480 -6.311 0.633 1.00 90.50 108 THR A C 1
ATOM 780 O O . THR A 1 108 ? 3.724 -7.247 0.888 1.00 90.50 108 THR A O 1
ATOM 783 N N . LEU A 1 109 ? 4.407 -5.614 -0.495 1.00 90.44 109 LEU A N 1
ATOM 784 C CA . LEU A 1 109 ? 3.389 -5.819 -1.518 1.00 90.44 109 LEU A CA 1
ATOM 785 C C . LEU A 1 109 ? 3.973 -5.664 -2.926 1.00 90.44 109 LEU A C 1
ATOM 787 O O . LEU A 1 109 ? 4.967 -4.970 -3.124 1.00 90.44 109 LEU A O 1
ATOM 791 N N . VAL A 1 110 ? 3.361 -6.321 -3.906 1.00 91.50 110 VAL A N 1
ATOM 792 C CA . VAL A 1 110 ? 3.672 -6.163 -5.332 1.00 91.50 110 VAL A CA 1
ATOM 793 C C . VAL A 1 110 ? 2.593 -5.300 -5.966 1.00 91.50 110 VAL A C 1
ATOM 795 O O . VAL A 1 110 ? 1.403 -5.610 -5.866 1.00 91.50 110 VAL A O 1
ATOM 798 N N . LEU A 1 111 ? 3.010 -4.207 -6.606 1.00 90.75 111 LEU A N 1
ATOM 799 C CA . LEU A 1 111 ? 2.100 -3.288 -7.278 1.00 90.75 111 LEU A CA 1
ATOM 800 C C . LEU A 1 111 ? 1.658 -3.839 -8.642 1.00 90.75 111 LEU A C 1
ATOM 802 O O . LEU A 1 111 ? 2.467 -4.441 -9.352 1.00 90.75 111 LEU A O 1
ATOM 806 N N . PRO A 1 112 ? 0.405 -3.569 -9.053 1.00 88.69 112 PRO A N 1
ATOM 807 C CA . PRO A 1 112 ? -0.063 -3.822 -10.409 1.00 88.69 112 PRO A CA 1
ATOM 808 C C . PRO A 1 112 ? 0.825 -3.177 -11.483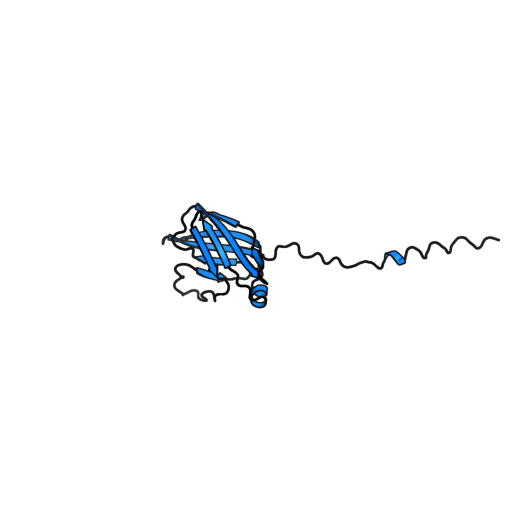 1.00 88.69 112 PRO A C 1
ATOM 810 O O . PRO A 1 112 ? 1.328 -2.069 -11.304 1.00 88.69 112 PRO A O 1
ATOM 813 N N . ALA A 1 113 ? 0.933 -3.817 -12.649 1.00 87.06 113 ALA A N 1
ATOM 814 C CA . ALA A 1 113 ? 1.784 -3.362 -13.759 1.00 87.06 113 ALA A CA 1
ATOM 815 C C . ALA A 1 113 ? 1.424 -1.973 -14.333 1.00 87.06 113 ALA A C 1
ATOM 817 O O . ALA A 1 113 ? 2.230 -1.358 -15.021 1.00 87.06 113 ALA A O 1
ATOM 818 N N . GLN A 1 114 ? 0.218 -1.478 -14.046 1.00 86.62 114 GLN A N 1
ATOM 819 C CA . GLN A 1 114 ? -0.258 -0.133 -14.393 1.00 86.62 114 GLN A CA 1
ATOM 820 C C . GLN A 1 114 ? 0.443 0.998 -13.620 1.00 86.62 114 GLN A C 1
ATOM 822 O O . GLN A 1 114 ? 0.342 2.155 -14.021 1.00 86.62 114 GLN A O 1
ATOM 827 N N . PHE A 1 115 ? 1.160 0.688 -12.533 1.00 88.56 115 PHE A N 1
ATOM 828 C CA . PHE A 1 115 ? 2.012 1.656 -11.845 1.00 88.56 115 PHE A CA 1
ATOM 829 C C . PHE A 1 115 ? 3.331 1.856 -12.601 1.00 88.56 115 PHE A C 1
ATOM 831 O O . PHE A 1 115 ? 4.044 0.906 -12.932 1.00 88.56 115 PHE A O 1
ATOM 838 N N . MET A 1 116 ? 3.682 3.113 -12.845 1.00 90.00 116 MET A N 1
ATOM 839 C CA . MET A 1 116 ? 4.845 3.522 -13.630 1.00 90.00 116 MET A CA 1
ATOM 840 C C . MET A 1 116 ? 5.877 4.233 -12.754 1.00 90.00 116 MET A C 1
ATOM 842 O O . MET A 1 116 ? 5.604 4.576 -11.607 1.00 90.00 116 MET A O 1
ATOM 846 N N . ALA A 1 117 ? 7.080 4.454 -13.288 1.00 91.56 117 ALA A N 1
ATOM 847 C CA . ALA A 1 117 ? 8.085 5.254 -12.591 1.00 91.56 117 ALA A CA 1
ATOM 848 C C . ALA A 1 117 ? 7.546 6.670 -12.326 1.00 91.56 117 ALA A C 1
ATOM 850 O O . ALA A 1 117 ? 6.937 7.276 -13.211 1.00 91.56 117 ALA A O 1
ATOM 851 N N . GLY A 1 118 ? 7.762 7.191 -11.119 1.00 94.12 118 GLY A N 1
ATOM 852 C CA . GLY A 1 118 ? 7.254 8.506 -10.716 1.00 94.12 118 GLY A CA 1
ATOM 853 C C . GLY A 1 118 ? 6.782 8.571 -9.266 1.00 94.12 118 GLY A C 1
ATOM 854 O O . GLY A 1 118 ? 6.949 7.622 -8.502 1.00 94.12 118 GLY A O 1
ATOM 855 N N . GLU A 1 119 ? 6.194 9.707 -8.883 1.00 97.06 119 GLU A N 1
ATOM 856 C CA . GLU A 1 119 ? 5.664 9.912 -7.530 1.00 97.06 119 GLU A CA 1
ATOM 857 C C . GLU A 1 119 ? 4.396 9.076 -7.312 1.00 97.06 119 GLU A C 1
ATOM 859 O O . GLU A 1 119 ? 3.484 9.065 -8.141 1.00 97.06 119 GLU A O 1
ATOM 864 N N . ALA A 1 120 ? 4.334 8.395 -6.174 1.00 96.06 120 ALA A N 1
ATOM 865 C CA . ALA A 1 120 ? 3.171 7.677 -5.685 1.00 96.06 120 ALA A CA 1
ATOM 866 C C . ALA A 1 120 ? 2.931 8.009 -4.208 1.00 96.06 120 ALA A C 1
ATOM 868 O O . ALA A 1 120 ? 3.797 8.535 -3.505 1.00 96.06 120 ALA A O 1
ATOM 869 N N . THR A 1 121 ? 1.730 7.709 -3.725 1.00 96.81 121 THR A N 1
ATOM 870 C CA . THR A 1 121 ? 1.343 7.875 -2.323 1.00 96.81 121 THR A CA 1
ATOM 871 C C . THR A 1 121 ? 0.811 6.563 -1.768 1.00 96.81 121 THR A C 1
ATOM 873 O O . THR A 1 121 ? 0.068 5.866 -2.447 1.00 96.81 121 THR A O 1
ATOM 876 N N . ALA A 1 122 ? 1.172 6.239 -0.528 1.00 94.94 122 ALA A N 1
ATOM 877 C CA . ALA A 1 122 ? 0.635 5.111 0.223 1.00 94.94 122 ALA A CA 1
ATOM 878 C C . ALA A 1 122 ? -0.087 5.606 1.481 1.00 94.94 122 ALA A C 1
ATOM 880 O O . ALA A 1 122 ? 0.321 6.593 2.103 1.00 94.94 122 ALA A O 1
ATOM 881 N N . GLN A 1 123 ? -1.159 4.917 1.858 1.00 93.12 123 GLN A N 1
ATOM 882 C CA . GLN A 1 123 ? -1.923 5.173 3.073 1.00 93.12 123 GLN A CA 1
ATOM 883 C C . GLN A 1 123 ? -2.528 3.864 3.576 1.00 93.12 123 GLN A C 1
ATOM 885 O O . GLN A 1 123 ? -3.084 3.107 2.786 1.00 93.12 123 GLN A O 1
ATOM 890 N N . ILE A 1 124 ? -2.451 3.608 4.880 1.00 89.56 124 ILE A N 1
ATOM 891 C CA . ILE A 1 124 ? -3.230 2.539 5.504 1.00 89.56 124 ILE A CA 1
ATOM 892 C C . ILE A 1 124 ? -4.602 3.111 5.850 1.00 89.56 124 ILE A C 1
ATOM 894 O O . ILE A 1 124 ? -4.692 4.193 6.435 1.00 89.56 124 ILE A O 1
ATOM 898 N N . VAL A 1 125 ? -5.661 2.397 5.492 1.00 88.00 125 VAL A N 1
ATOM 899 C CA . VAL A 1 125 ? -7.046 2.754 5.800 1.00 88.00 125 VAL A CA 1
ATOM 900 C C . VAL A 1 125 ? -7.739 1.589 6.496 1.00 88.00 125 VAL A C 1
ATOM 902 O O . VAL A 1 125 ? -7.428 0.432 6.247 1.00 88.00 125 VAL A O 1
ATOM 905 N N . ALA A 1 126 ? -8.672 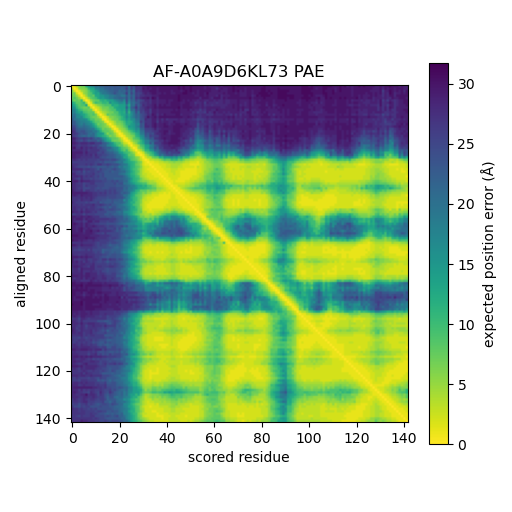1.896 7.384 1.00 83.44 126 ALA A N 1
ATOM 906 C CA . ALA A 1 126 ? -9.528 0.923 8.043 1.00 83.44 126 ALA A CA 1
ATOM 907 C C . ALA A 1 126 ? -10.907 1.531 8.292 1.00 83.44 126 ALA A C 1
ATOM 909 O O . ALA A 1 126 ? -11.094 2.749 8.238 1.00 83.44 126 ALA A O 1
ATOM 910 N N . THR A 1 127 ? -11.877 0.679 8.607 1.00 80.12 127 THR A N 1
ATOM 911 C CA . THR A 1 127 ? -13.176 1.112 9.133 1.00 80.12 127 THR A CA 1
ATOM 912 C C . THR A 1 127 ? -13.391 0.474 10.497 1.00 80.12 127 THR A C 1
ATOM 914 O O . THR A 1 127 ? -13.319 -0.745 10.620 1.00 80.12 127 THR A O 1
ATOM 917 N N . PHE A 1 128 ? -13.662 1.288 11.518 1.00 73.81 128 PHE A N 1
ATOM 918 C CA . PHE A 1 128 ? -13.998 0.825 12.864 1.00 73.81 128 PHE A CA 1
ATOM 919 C C . PHE A 1 128 ? -15.298 1.482 13.313 1.00 73.81 128 PHE A C 1
ATOM 921 O O . PHE A 1 128 ? -15.396 2.708 13.304 1.00 73.81 128 PHE A O 1
ATOM 928 N N . ASP A 1 129 ? -16.299 0.676 13.675 1.00 76.25 129 ASP A N 1
ATOM 929 C CA . ASP A 1 129 ? -17.616 1.166 14.116 1.00 76.25 129 ASP A CA 1
ATOM 930 C C . ASP A 1 129 ? -18.247 2.168 13.119 1.00 76.25 129 ASP A C 1
ATOM 932 O O . ASP A 1 129 ? -18.718 3.250 13.469 1.00 76.25 129 ASP A O 1
ATOM 936 N N . GLY A 1 130 ? -18.137 1.857 11.820 1.00 74.25 130 GLY A N 1
ATOM 937 C CA . GLY A 1 130 ? -18.621 2.706 10.724 1.00 74.25 130 GLY A CA 1
ATOM 938 C C . GLY A 1 130 ? -17.823 3.996 10.487 1.00 74.25 130 GLY A C 1
ATOM 939 O O . GLY A 1 130 ? -18.165 4.763 9.588 1.00 74.25 130 GLY A O 1
ATOM 940 N N . LYS A 1 131 ? -16.755 4.248 11.253 1.00 75.06 131 LYS A N 1
ATOM 941 C CA . LYS A 1 131 ? -15.903 5.434 11.109 1.00 75.06 131 LYS A CA 1
ATOM 942 C C . LYS A 1 131 ? -14.621 5.096 10.347 1.00 75.06 131 LYS A C 1
ATOM 944 O O . LYS A 1 131 ? -13.968 4.100 10.673 1.00 75.06 131 LYS A O 1
ATOM 949 N N . PRO A 1 132 ? -14.222 5.923 9.363 1.00 80.38 132 PRO A N 1
ATOM 950 C CA . PRO A 1 132 ? -12.956 5.735 8.679 1.00 80.38 132 PRO A CA 1
ATOM 951 C C . PRO A 1 132 ? -11.795 6.079 9.617 1.00 80.38 132 PRO A C 1
ATOM 953 O O . PRO A 1 132 ? -11.770 7.137 10.248 1.00 80.38 132 PRO A O 1
ATOM 956 N N . LEU A 1 133 ? -10.815 5.187 9.667 1.00 82.62 133 LEU A N 1
ATOM 957 C CA . LEU A 1 133 ? -9.506 5.409 10.263 1.00 82.62 133 LEU A CA 1
ATOM 958 C C . LEU A 1 133 ? -8.478 5.404 9.138 1.00 82.62 133 LEU A C 1
ATOM 960 O O . LEU A 1 133 ? -8.551 4.581 8.228 1.00 82.62 133 LEU A O 1
ATOM 964 N N . ALA A 1 134 ? -7.519 6.321 9.182 1.00 86.19 134 ALA A N 1
ATOM 965 C CA . ALA A 1 134 ? -6.465 6.367 8.183 1.00 86.19 134 ALA A CA 1
ATOM 966 C C . ALA A 1 134 ? -5.140 6.798 8.806 1.00 86.19 134 ALA A C 1
ATOM 968 O O . ALA A 1 134 ? -5.111 7.668 9.679 1.00 86.19 134 ALA A O 1
ATOM 969 N N . SER A 1 135 ? -4.045 6.212 8.327 1.00 88.00 135 SER A N 1
ATOM 970 C CA . SER A 1 135 ? -2.701 6.689 8.633 1.00 88.00 135 SER A CA 1
ATOM 971 C C . SER A 1 135 ? -2.432 8.031 7.952 1.00 88.00 135 SER A C 1
ATOM 973 O O . SER A 1 135 ? -3.200 8.504 7.106 1.00 88.00 135 SER A O 1
ATOM 975 N N . ASN A 1 136 ? -1.273 8.621 8.241 1.00 91.69 136 ASN A N 1
ATOM 976 C CA . ASN A 1 136 ? -0.709 9.648 7.373 1.00 91.69 136 ASN A CA 1
ATOM 977 C C . ASN A 1 136 ? -0.513 9.107 5.945 1.00 91.69 136 ASN A C 1
ATOM 979 O O . ASN A 1 136 ? -0.301 7.909 5.733 1.00 91.69 136 ASN A O 1
ATOM 983 N N . ARG A 1 137 ? -0.561 10.019 4.971 1.00 94.12 137 ARG A N 1
ATOM 984 C CA . ARG A 1 137 ? -0.172 9.742 3.587 1.00 94.12 137 ARG A CA 1
ATOM 985 C C . ARG A 1 137 ? 1.334 9.855 3.456 1.00 94.12 137 ARG A C 1
ATOM 987 O O . ARG A 1 137 ? 1.909 10.858 3.879 1.00 94.12 137 ARG A O 1
ATOM 994 N N . LEU A 1 138 ? 1.949 8.856 2.843 1.00 95.62 138 LEU A N 1
ATOM 995 C CA . LEU A 1 138 ? 3.382 8.828 2.619 1.00 95.62 138 LEU A CA 1
ATOM 996 C C . LEU A 1 138 ? 3.678 8.863 1.124 1.00 95.62 138 LEU A C 1
ATOM 998 O O . LEU A 1 138 ? 3.241 7.981 0.390 1.00 95.62 138 LEU A O 1
ATOM 1002 N N . ARG A 1 139 ? 4.405 9.892 0.685 1.00 96.94 139 ARG A N 1
ATOM 1003 C CA . ARG A 1 139 ? 4.862 10.031 -0.702 1.00 96.94 139 ARG A CA 1
ATOM 1004 C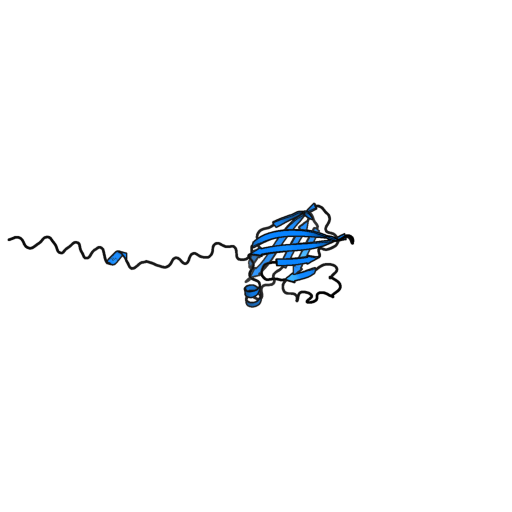 C . ARG A 1 139 ? 6.175 9.286 -0.897 1.00 96.94 139 ARG A C 1
ATOM 1006 O O . ARG A 1 139 ? 7.021 9.292 -0.004 1.00 96.94 139 ARG A O 1
ATOM 1013 N N . PHE A 1 140 ? 6.341 8.673 -2.059 1.00 95.62 140 PHE A N 1
ATOM 1014 C CA . PHE A 1 140 ? 7.549 7.948 -2.441 1.00 95.62 140 PHE A CA 1
ATOM 1015 C C . PHE A 1 140 ? 7.680 7.873 -3.964 1.00 95.62 140 PHE A C 1
ATOM 1017 O O . PHE A 1 140 ? 6.759 8.242 -4.692 1.00 95.62 140 PHE A O 1
ATOM 1024 N N . THR A 1 141 ? 8.830 7.398 -4.436 1.00 96.12 141 THR A N 1
ATOM 1025 C CA . THR A 1 141 ? 9.127 7.245 -5.865 1.00 96.12 141 THR A CA 1
ATOM 1026 C C . THR A 1 141 ? 9.147 5.766 -6.240 1.00 96.12 141 THR A C 1
ATOM 1028 O O . THR A 1 141 ? 9.708 4.959 -5.494 1.00 96.12 141 THR A O 1
ATOM 1031 N N . LEU A 1 142 ? 8.532 5.435 -7.379 1.00 91.62 142 LEU A N 1
ATOM 1032 C CA . LEU A 1 142 ? 8.518 4.112 -8.018 1.00 91.62 142 LEU A CA 1
ATOM 1033 C C . LEU A 1 142 ? 9.628 3.934 -9.055 1.00 91.62 142 LEU A C 1
ATOM 1035 O O . LEU A 1 142 ? 9.923 4.927 -9.762 1.00 91.62 142 LEU A O 1
#